Protein 4MYZ (pdb70)

Sequence (151 aa):
DITELSEIEELEASVLLQEIEALEKLISLSALQRALIALKDARSKLEKYEDITELSEIELEASVLQEIEALEKLIKEQSLSALQRALIALKDARSKLEKYETDITELSEIELEASVLLQEIEALEKLIGKEQSLSALQRALIALKDARSKLEKY

Structure (mmCIF, N/CA/C/O backbone):
data_4MYZ
#
_entry.id   4MYZ
#
_cell.length_a   90.889
_cell.length_b   59.532
_cell.length_c   52.867
_cell.angle_alpha   90.00
_cell.angle_beta   124.87
_cell.angle_gamma   90.00
#
_symmetry.space_group_name_H-M   'C 1 2 1'
#
loop_
_entity.id
_entity.type
_entity.pdbx_description
1 polymer 'CurK, CurL fusion protein'
2 water water
#
loop_
_atom_site.group_PDB
_atom_site.id
_atom_site.type_symbol
_atom_site.label_atom_id
_atom_site.label_alt_id
_atom_site.label_comp_id
_atom_site.label_asym_id
_atom_site.label_entity_id
_atom_site.label_seq_id
_atom_site.pdbx_PDB_ins_code
_atom_site.Cartn_x
_atom_site.Cartn_y
_atom_site.Cartn_z
_atom_site.occupancy
_atom_site.B_iso_or_equiv
_atom_site.auth_seq_id
_atom_site.auth_comp_id
_atom_site.auth_asym_id
_atom_site.auth_atom_id
_atom_site.pdbx_PDB_model_num
ATOM 1 N N . ASP A 1 9 ? 23.632 7.890 -13.958 1.00 69.65 6 ASP A N 1
ATOM 2 C CA . ASP A 1 9 ? 23.682 9.197 -14.684 1.00 66.73 6 ASP A CA 1
ATOM 3 C C . ASP A 1 9 ? 22.366 9.931 -14.447 1.00 60.38 6 ASP A C 1
ATOM 4 O O . ASP A 1 9 ? 21.342 9.308 -14.171 1.00 61.10 6 ASP A O 1
ATOM 9 N N . ILE A 1 10 ? 22.393 11.254 -14.539 1.00 52.75 7 ILE A N 1
ATOM 10 C CA . ILE A 1 10 ? 21.195 12.051 -14.258 1.00 46.08 7 ILE A CA 1
ATOM 11 C C . ILE A 1 10 ? 20.020 11.670 -15.155 1.00 42.86 7 ILE A C 1
ATOM 12 O O . ILE A 1 10 ? 18.863 11.725 -14.720 1.00 38.06 7 ILE A O 1
ATOM 17 N N . THR A 1 11 ? 20.285 11.247 -16.382 1.00 41.41 8 THR A N 1
ATOM 18 C CA . THR A 1 11 ? 19.187 10.869 -17.271 1.00 41.76 8 THR A CA 1
ATOM 19 C C . THR A 1 11 ? 18.575 9.532 -16.896 1.00 40.55 8 THR A C 1
ATOM 20 O O . THR A 1 11 ? 17.510 9.185 -17.394 1.00 44.58 8 THR A O 1
ATOM 24 N N . GLU A 1 12 ? 19.231 8.789 -16.010 1.00 40.64 9 GLU A N 1
ATOM 25 C CA . GLU A 1 12 ? 18.670 7.532 -15.522 1.00 42.13 9 GLU A CA 1
ATOM 26 C C . GLU A 1 12 ? 17.549 7.761 -14.507 1.00 37.28 9 GLU A C 1
ATOM 27 O O . GLU A 1 12 ? 16.778 6.851 -14.230 1.00 38.86 9 GLU A O 1
ATOM 33 N N . LEU A 1 13 ? 17.473 8.958 -13.931 1.00 33.43 10 LEU A N 1
ATOM 34 C CA . LEU A 1 13 ? 16.459 9.241 -12.896 1.00 31.37 10 LEU A CA 1
ATOM 35 C C . LEU A 1 13 ? 15.071 9.371 -13.525 1.00 28.69 10 LEU A C 1
ATOM 36 O O . LEU A 1 13 ? 14.905 10.077 -14.526 1.00 30.10 10 LEU A O 1
ATOM 41 N N . SER A 1 14 ? 14.064 8.749 -12.908 1.00 27.83 11 SER A N 1
ATOM 42 C CA . SER A 1 14 ? 12.684 8.979 -13.288 1.00 25.67 11 SER A CA 1
ATOM 43 C C . SER A 1 14 ? 12.289 10.430 -12.964 1.00 25.05 11 SER A C 1
ATOM 44 O O . SER A 1 14 ? 12.968 11.104 -12.194 1.00 24.49 11 SER A O 1
ATOM 47 N N . GLU A 1 15 ? 11.154 10.885 -13.483 1.00 25.00 12 GLU A N 1
ATOM 48 C CA . GLU A 1 15 ? 10.715 12.222 -13.176 1.00 25.33 12 GLU A CA 1
ATOM 49 C C . GLU A 1 15 ? 10.503 12.430 -11.678 1.00 23.44 12 GLU A C 1
ATOM 50 O O . GLU A 1 15 ? 10.898 13.464 -11.122 1.00 23.14 12 GLU A O 1
ATOM 56 N N . ILE A 1 16 ? 9.931 11.444 -10.994 1.00 23.08 13 ILE A N 1
ATOM 57 C CA . ILE A 1 16 ? 9.740 11.529 -9.551 1.00 22.97 13 ILE A CA 1
ATOM 58 C C . ILE A 1 16 ? 11.080 11.587 -8.826 1.00 23.16 13 ILE A C 1
ATOM 59 O O . ILE A 1 16 ? 11.256 12.378 -7.888 1.00 23.50 13 ILE A O 1
ATOM 64 N N . GLU A 1 17 ? 12.018 10.737 -9.215 1.00 23.72 14 GLU A N 1
ATOM 65 C CA A GLU A 1 17 ? 13.333 10.771 -8.592 0.50 24.67 14 GLU A CA 1
ATOM 66 C CA B GLU A 1 17 ? 13.362 10.757 -8.636 0.50 24.44 14 GLU A CA 1
ATOM 67 C C . GLU A 1 17 ? 14.021 12.111 -8.820 1.00 23.30 14 GLU A C 1
ATOM 68 O O . GLU A 1 17 ? 14.688 12.627 -7.903 1.00 23.40 14 GLU A O 1
ATOM 79 N N . LEU A 1 18 ? 13.872 12.676 -10.019 1.00 21.84 15 LEU A N 1
ATOM 80 C CA . LEU A 1 18 ? 14.444 13.994 -10.315 1.00 21.96 15 LEU A CA 1
ATOM 81 C C . LEU A 1 18 ? 13.824 15.063 -9.405 1.00 22.87 15 LEU A C 1
ATOM 82 O O . LEU A 1 18 ? 14.528 15.861 -8.792 1.00 21.86 15 LEU A O 1
ATOM 87 N N . GLU A 1 19 ? 12.496 15.097 -9.325 1.00 22.30 16 GLU A N 1
ATOM 88 C CA . GLU A 1 19 ? 11.855 16.068 -8.445 1.00 21.96 16 GLU A CA 1
ATOM 89 C C . GLU A 1 19 ? 12.272 15.911 -6.983 1.00 22.00 16 GLU A C 1
ATOM 90 O O . GLU A 1 19 ? 12.554 16.884 -6.302 1.00 22.42 16 GLU A O 1
ATOM 96 N N . ALA A 1 20 ? 12.322 14.679 -6.503 1.00 22.06 17 ALA A N 1
ATOM 97 C CA . ALA A 1 20 ? 12.702 14.412 -5.133 1.00 22.13 17 ALA A CA 1
ATOM 98 C C . ALA A 1 20 ? 14.134 14.911 -4.902 1.00 21.89 17 ALA A C 1
ATOM 99 O O . ALA A 1 20 ? 14.431 15.497 -3.886 1.00 23.82 17 ALA A O 1
ATOM 101 N N . SER A 1 21 ? 15.028 14.646 -5.857 1.00 22.58 18 SER A N 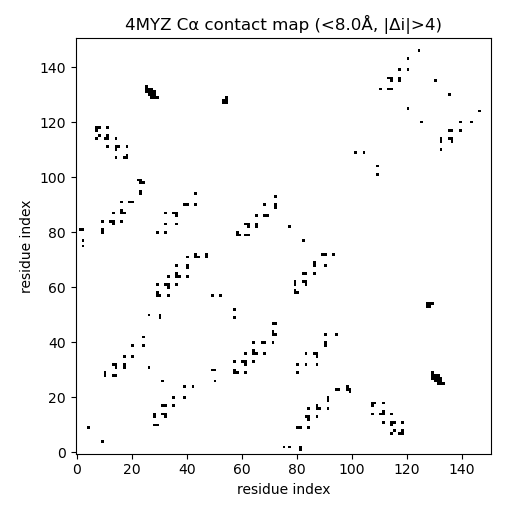1
ATOM 102 C CA . SER A 1 21 ? 16.425 15.067 -5.742 1.00 23.16 18 SER A CA 1
ATOM 103 C C . SER A 1 21 ? 16.551 16.573 -5.723 1.00 22.53 18 SER A C 1
ATOM 104 O O . SER A 1 21 ? 17.361 17.132 -4.975 1.00 23.86 18 SER A O 1
ATOM 107 N N . VAL A 1 22 ? 15.787 17.245 -6.567 1.00 21.81 19 VAL A N 1
ATOM 108 C CA . VAL A 1 22 ? 15.794 18.708 -6.606 1.00 22.01 19 VAL A CA 1
ATOM 109 C C . VAL A 1 22 ? 15.338 19.268 -5.258 1.00 21.97 19 VAL A C 1
ATOM 110 O O . VAL A 1 22 ? 15.991 20.148 -4.708 1.00 23.02 19 VAL A O 1
ATOM 114 N N . LEU A 1 23 ? 14.240 18.765 -4.710 1.00 21.71 20 LEU A N 1
ATOM 115 C CA A LEU A 1 23 ? 13.764 19.256 -3.425 0.50 22.70 20 LEU A CA 1
ATOM 116 C CA B LEU A 1 23 ? 13.761 19.235 -3.416 0.50 23.18 20 LEU A CA 1
ATOM 117 C C . LEU A 1 23 ? 14.770 18.981 -2.295 1.00 24.35 20 LEU A C 1
ATOM 118 O O . LEU A 1 23 ? 14.938 19.795 -1.390 1.00 25.30 20 LEU A O 1
ATOM 127 N N . GLN A 1 24 ? 15.464 17.844 -2.344 1.00 24.51 21 GLN A N 1
ATOM 128 C CA . GLN A 1 24 ? 16.504 17.529 -1.352 1.00 26.58 21 GLN A CA 1
ATOM 129 C C . GLN A 1 24 ? 17.614 18.580 -1.411 1.00 26.07 21 GLN A C 1
ATOM 130 O O . GLN A 1 24 ? 18.138 19.020 -0.371 1.00 27.54 21 GLN A O 1
ATOM 136 N N . GLU A 1 25 ? 18.007 18.972 -2.614 1.00 24.57 22 GLU A N 1
ATOM 137 C CA . GLU A 1 25 ? 19.052 19.999 -2.741 1.00 25.26 22 GLU A CA 1
ATOM 138 C C . GLU A 1 25 ? 18.590 21.361 -2.257 1.00 25.27 22 GLU A C 1
ATOM 139 O O . GLU A 1 25 ? 19.345 22.104 -1.619 1.00 26.70 22 GLU A O 1
ATOM 145 N N . ILE A 1 26 ? 17.332 21.678 -2.548 1.00 25.09 23 ILE A N 1
ATOM 146 C CA . ILE A 1 26 ? 16.757 22.930 -2.108 1.00 25.28 23 ILE A CA 1
ATOM 147 C C . ILE A 1 26 ? 16.690 22.980 -0.589 1.00 26.99 23 ILE A C 1
ATOM 148 O O . ILE A 1 26 ? 16.997 24.023 -0.004 1.00 27.99 23 ILE A O 1
ATOM 153 N N . GLU A 1 27 ? 16.315 21.863 0.040 1.00 26.78 24 GLU A N 1
ATOM 154 C CA . GLU A 1 27 ? 16.271 21.767 1.490 1.00 28.32 24 GLU A CA 1
ATOM 155 C C . GLU A 1 27 ? 17.663 22.018 2.069 1.00 29.57 24 GLU A C 1
ATOM 156 O O . GLU A 1 27 ? 17.808 22.743 3.049 1.00 31.35 24 GLU A O 1
ATOM 162 N N . ALA A 1 28 ? 18.679 21.405 1.470 1.00 29.24 25 ALA A N 1
ATOM 163 C CA . ALA A 1 28 ? 20.049 21.558 1.952 1.00 30.51 25 ALA A CA 1
ATOM 164 C C . ALA A 1 28 ? 20.518 22.991 1.806 1.00 30.91 25 ALA A C 1
ATOM 165 O O . ALA A 1 28 ? 21.185 23.518 2.702 1.00 33.18 25 ALA A O 1
ATOM 167 N N . LEU A 1 29 ? 20.187 23.631 0.687 1.00 29.41 26 LEU A N 1
ATOM 168 C CA . LEU A 1 29 ? 20.520 25.038 0.497 1.00 30.34 26 LEU A CA 1
ATOM 169 C C . LEU A 1 29 ? 19.830 25.946 1.510 1.00 32.40 26 LEU A C 1
ATOM 170 O O . LEU A 1 29 ? 20.464 26.888 1.991 1.00 34.64 26 LEU A O 1
ATOM 175 N N . GLU A 1 30 ? 18.575 25.656 1.832 1.00 33.36 27 GLU A N 1
ATOM 176 C CA . GLU A 1 30 ? 17.812 26.436 2.830 1.00 36.49 27 GLU A CA 1
ATOM 177 C C . GLU A 1 30 ? 18.521 26.419 4.178 1.00 38.41 27 GLU A C 1
ATOM 178 O O . GLU A 1 30 ? 18.529 27.419 4.910 1.00 40.99 27 GLU A O 1
ATOM 184 N N . LYS A 1 31 ? 19.121 25.291 4.525 1.00 38.39 28 LYS A N 1
ATOM 185 C CA . LYS A 1 31 ? 19.848 25.210 5.796 1.00 41.92 28 LYS A CA 1
ATOM 186 C C . LYS A 1 31 ? 21.129 26.051 5.784 1.00 42.48 28 LYS A C 1
ATOM 187 O O . LYS A 1 31 ? 21.553 26.542 6.823 1.00 44.89 28 LYS A O 1
ATOM 193 N N . LEU A 1 32 ? 21.736 26.229 4.610 1.00 40.59 29 LEU A N 1
ATOM 194 C CA . LEU A 1 32 ? 22.977 27.003 4.475 1.00 43.12 29 LEU A CA 1
ATOM 195 C C . LEU A 1 32 ? 22.746 28.496 4.356 1.00 45.32 29 LEU A C 1
ATOM 196 O O . LEU A 1 32 ? 23.494 29.301 4.944 1.00 46.71 29 LEU A O 1
ATOM 201 N N . ILE A 1 33 ? 21.746 28.885 3.572 1.00 44.18 30 ILE A N 1
ATOM 202 C CA . ILE A 1 33 ? 21.564 30.290 3.228 1.00 47.04 30 ILE A CA 1
ATOM 203 C C . ILE A 1 33 ? 20.127 30.775 3.389 1.00 50.13 30 ILE A C 1
ATOM 204 O O . ILE A 1 33 ? 19.906 31.976 3.520 1.00 54.44 30 ILE A O 1
ATOM 209 N N . SER A 1 53 ? 1.975 24.209 -3.032 1.00 49.59 50 SER A N 1
ATOM 210 C CA . SER A 1 53 ? 1.521 25.144 -4.049 1.00 44.65 50 SER A CA 1
ATOM 211 C C . SER A 1 53 ? 2.404 25.084 -5.297 1.00 38.81 50 SER A C 1
ATOM 212 O O . SER A 1 53 ? 1.922 24.844 -6.394 1.00 38.87 50 SER A O 1
ATOM 215 N N . LEU A 1 54 ? 3.706 25.254 -5.108 1.00 34.26 51 LEU A N 1
ATOM 216 C CA . LEU A 1 54 ? 4.632 25.374 -6.234 1.00 31.19 51 LEU A CA 1
ATOM 217 C C . LEU A 1 54 ? 5.144 24.001 -6.663 1.00 29.22 51 LEU A C 1
ATOM 218 O O . LEU A 1 54 ? 5.249 23.081 -5.857 1.00 31.73 51 LEU A O 1
ATOM 223 N N . SER A 1 55 ? 5.445 23.870 -7.942 1.00 26.59 52 SER A N 1
ATOM 224 C CA . SER A 1 55 ? 6.097 22.667 -8.455 1.00 26.49 52 SER A CA 1
ATOM 225 C C . SER A 1 55 ? 7.580 22.680 -8.130 1.00 25.15 52 SER A C 1
ATOM 226 O O . SER A 1 55 ? 8.162 23.714 -7.785 1.00 24.05 52 SER A O 1
ATOM 229 N N . ALA A 1 56 ? 8.225 21.528 -8.306 1.00 26.24 53 ALA A N 1
ATOM 230 C CA . ALA A 1 56 ? 9.672 21.441 -8.074 1.00 25.32 53 ALA A CA 1
ATOM 231 C C . ALA A 1 56 ? 10.436 22.403 -8.983 1.00 24.16 53 ALA A C 1
ATOM 232 O O . ALA A 1 56 ? 11.400 22.999 -8.563 1.00 23.72 53 ALA A O 1
ATOM 234 N N . LEU A 1 57 ? 10.013 22.531 -10.242 1.00 24.45 54 LEU A N 1
ATOM 235 C CA . LEU A 1 57 ? 10.688 23.458 -11.141 1.00 23.88 54 LEU A CA 1
ATOM 236 C C . LEU A 1 57 ? 10.524 24.919 -10.726 1.00 23.21 54 LEU A C 1
ATOM 237 O O . LEU A 1 57 ? 11.452 25.696 -10.798 1.00 23.01 54 LEU A O 1
ATOM 242 N N . GLN A 1 58 ? 9.319 25.299 -10.258 1.00 22.77 55 GLN A N 1
ATOM 243 C CA . GLN A 1 58 ? 9.149 26.631 -9.708 1.00 23.36 55 GLN A CA 1
ATOM 244 C C . GLN A 1 58 ? 10.029 26.842 -8.490 1.00 22.85 55 GLN A C 1
ATOM 245 O O . GLN A 1 58 ? 10.650 27.898 -8.338 1.00 24.13 55 GLN A O 1
ATOM 251 N N . ARG A 1 59 ? 10.049 25.872 -7.588 1.00 23.03 56 ARG A N 1
ATOM 252 C CA . ARG A 1 59 ? 10.919 25.982 -6.413 1.00 24.96 56 ARG A CA 1
ATOM 253 C C . ARG A 1 59 ? 12.386 26.072 -6.829 1.00 23.95 56 ARG A C 1
ATOM 254 O O . ARG A 1 59 ? 13.174 26.797 -6.205 1.00 24.26 56 ARG A O 1
ATOM 262 N N . ALA A 1 60 ? 12.766 25.343 -7.874 1.00 22.06 57 ALA A N 1
ATOM 263 C CA . ALA A 1 60 ? 14.147 25.417 -8.362 1.00 21.74 57 ALA A CA 1
ATOM 264 C C . ALA A 1 60 ? 14.497 26.802 -8.849 1.00 22.24 57 ALA A C 1
ATOM 265 O O . ALA A 1 60 ? 15.597 27.278 -8.571 1.00 22.50 57 ALA A O 1
ATOM 267 N N . LEU A 1 61 ? 13.582 27.462 -9.564 1.00 22.38 58 LEU A N 1
ATOM 268 C CA . LEU A 1 61 ? 13.866 28.818 -10.040 1.00 24.05 58 LEU A CA 1
ATOM 269 C C . LEU A 1 61 ? 14.151 29.758 -8.847 1.00 25.52 58 LEU A C 1
ATOM 270 O O . LEU A 1 61 ? 15.117 30.547 -8.843 1.00 25.39 58 LEU A O 1
ATOM 275 N N . ILE A 1 62 ? 13.303 29.665 -7.825 1.00 24.96 59 ILE A N 1
ATOM 276 C CA . ILE A 1 62 ? 13.467 30.476 -6.624 1.00 26.40 59 ILE A CA 1
ATOM 277 C C . ILE A 1 62 ? 14.800 30.171 -5.948 1.00 25.41 59 ILE A C 1
ATOM 278 O O . ILE A 1 62 ? 15.538 31.082 -5.571 1.00 25.77 59 ILE A O 1
ATOM 283 N N . ALA A 1 63 ? 15.106 28.896 -5.801 1.00 24.52 60 ALA A N 1
ATOM 284 C CA . ALA A 1 63 ? 16.338 28.478 -5.140 1.00 24.84 60 ALA A CA 1
ATOM 285 C C . ALA A 1 63 ? 17.587 28.879 -5.927 1.00 25.03 60 ALA A C 1
ATOM 286 O O . ALA A 1 63 ? 18.609 29.260 -5.323 1.00 26.08 60 ALA A O 1
ATOM 288 N N . LEU A 1 64 ? 17.535 28.787 -7.240 1.00 23.88 61 LEU A N 1
ATOM 289 C CA . LEU A 1 64 ? 18.670 29.217 -8.074 1.00 24.44 61 LEU A CA 1
ATOM 290 C C . LEU A 1 64 ? 18.915 30.722 -7.950 1.00 25.23 61 LEU A C 1
ATOM 291 O O . LEU A 1 64 ? 20.073 31.144 -7.896 1.00 25.90 61 LEU A O 1
ATOM 296 N N . LYS A 1 65 ? 17.847 31.526 -7.938 1.00 25.26 62 LYS A N 1
ATOM 297 C CA . LYS A 1 65 ? 17.992 32.970 -7.780 1.00 28.38 62 LYS A CA 1
ATOM 298 C C . LYS A 1 65 ? 18.609 33.279 -6.430 1.00 28.99 62 LYS A C 1
ATOM 299 O O . LYS A 1 65 ? 19.522 34.097 -6.338 1.00 29.64 62 LYS A O 1
ATOM 305 N N . ASP A 1 66 ? 18.153 32.592 -5.387 1.00 29.38 63 ASP A N 1
ATOM 306 C CA . ASP A 1 66 ? 18.693 32.811 -4.031 1.00 32.01 63 ASP A CA 1
ATOM 307 C C . ASP A 1 66 ? 20.152 32.390 -3.940 1.00 30.47 63 ASP A C 1
ATOM 308 O O . ASP A 1 66 ? 20.973 33.114 -3.343 1.00 31.66 63 ASP A O 1
ATOM 313 N N . ALA A 1 67 ? 20.474 31.220 -4.475 1.00 29.21 64 ALA A N 1
ATOM 314 C CA . ALA A 1 67 ? 21.859 30.729 -4.470 1.00 28.84 64 ALA A CA 1
ATOM 315 C C . ALA A 1 67 ? 22.771 31.674 -5.244 1.00 30.32 64 ALA A C 1
ATOM 316 O O . ALA A 1 67 ? 23.879 31.992 -4.772 1.00 29.53 64 ALA A O 1
ATOM 318 N N . ARG A 1 68 ? 22.323 32.158 -6.394 1.00 28.29 65 ARG A N 1
ATOM 319 C CA . ARG A 1 68 ? 23.113 33.114 -7.186 1.00 30.89 65 ARG A CA 1
ATOM 320 C C . ARG A 1 68 ? 23.406 34.365 -6.400 1.00 33.13 65 ARG A C 1
ATOM 321 O O . ARG A 1 68 ? 24.557 34.836 -6.361 1.00 32.50 65 ARG A O 1
ATOM 329 N N . SER A 1 69 ? 22.389 34.898 -5.738 1.00 32.26 66 SER A N 1
ATOM 330 C CA . SER A 1 69 ? 22.563 36.124 -4.973 1.00 35.87 66 SER A CA 1
ATOM 331 C C . SER A 1 69 ? 23.606 35.922 -3.888 1.00 36.59 66 SER A C 1
ATOM 332 O O . SER A 1 69 ? 24.470 36.789 -3.668 1.00 37.32 66 SER A O 1
ATOM 335 N N . LYS A 1 70 ? 23.550 34.781 -3.207 1.00 35.37 67 LYS A N 1
ATOM 336 C CA . LYS A 1 70 ? 24.513 34.504 -2.138 1.00 36.98 67 LYS A CA 1
ATOM 337 C C . LYS A 1 70 ? 25.926 34.195 -2.645 1.00 35.74 67 LYS A C 1
ATOM 338 O O . LYS A 1 70 ? 26.907 34.495 -1.960 1.00 36.86 67 LYS A O 1
ATOM 344 N N . LEU A 1 71 ? 26.040 33.632 -3.835 1.00 32.79 68 LEU A N 1
ATOM 345 C CA . LEU A 1 71 ? 27.323 33.228 -4.394 1.00 32.17 68 LEU A CA 1
ATOM 346 C C . LEU A 1 71 ? 28.093 34.410 -4.956 1.00 34.48 68 LEU A C 1
ATOM 347 O O . LEU A 1 71 ? 29.288 34.298 -5.195 1.00 33.74 68 LEU A O 1
ATOM 352 N N . GLU A 1 72 ? 27.434 35.536 -5.188 1.00 35.58 69 GLU A N 1
ATOM 353 C CA . GLU A 1 72 ? 28.156 36.681 -5.739 1.00 38.93 69 GLU A CA 1
ATOM 354 C C . GLU A 1 72 ? 29.325 37.071 -4.837 1.00 39.78 69 GLU A C 1
ATOM 355 O O . GLU A 1 72 ? 30.399 37.457 -5.315 1.00 41.40 69 GLU A O 1
ATOM 361 N N . LYS A 1 73 ? 29.170 36.920 -3.530 1.00 37.68 70 LYS A N 1
ATOM 362 C CA . LYS A 1 73 ? 30.273 37.311 -2.647 1.00 39.57 70 LYS A CA 1
ATOM 363 C C . LYS A 1 73 ? 31.400 36.279 -2.571 1.00 37.83 70 LYS A C 1
ATOM 364 O O . LYS A 1 73 ? 32.453 36.553 -1.974 1.00 38.85 70 LYS A O 1
ATOM 370 N N . TYR A 1 74 ? 31.195 35.113 -3.175 1.00 34.82 71 TYR A N 1
ATOM 371 C CA . TYR A 1 74 ? 32.210 34.062 -3.176 1.00 34.81 71 TYR A CA 1
ATOM 372 C C . TYR A 1 74 ? 32.802 33.773 -4.567 1.00 37.25 71 TYR A C 1
ATOM 373 O O . TYR A 1 74 ? 33.606 32.853 -4.697 1.00 38.17 71 TYR A O 1
ATOM 382 N N . GLU A 1 75 ? 32.397 34.521 -5.596 1.00 40.79 72 GLU A N 1
ATOM 383 C CA . GLU A 1 75 ? 32.903 34.308 -6.965 1.00 43.46 72 GLU A CA 1
ATOM 384 C C . GLU A 1 75 ? 34.432 34.331 -6.974 1.00 44.57 72 GLU A C 1
ATOM 385 O O . GLU A 1 75 ? 35.008 35.233 -6.396 1.00 45.52 72 GLU A O 1
ATOM 391 N N . ASP B 1 9 ? 6.780 38.069 -11.824 1.00 66.09 6 ASP B N 1
ATOM 392 C CA . ASP B 1 9 ? 6.217 36.997 -10.948 1.00 63.72 6 ASP B CA 1
ATOM 393 C C . ASP B 1 9 ? 6.520 35.623 -11.531 1.00 58.84 6 ASP B C 1
ATOM 394 O O . ASP B 1 9 ? 6.555 35.444 -12.755 1.00 59.06 6 ASP B O 1
ATOM 399 N N . ILE B 1 10 ? 6.730 34.655 -10.650 1.00 54.00 7 ILE B N 1
ATOM 400 C CA . ILE B 1 10 ? 7.116 33.313 -11.079 1.00 50.01 7 ILE B CA 1
ATOM 401 C C . ILE B 1 10 ? 5.904 32.474 -11.474 1.00 47.74 7 ILE B C 1
ATOM 402 O O . ILE B 1 10 ? 5.933 31.793 -12.499 1.00 45.19 7 ILE B O 1
ATOM 407 N N . THR B 1 11 ? 4.836 32.533 -10.690 1.00 47.52 8 THR B N 1
ATOM 408 C CA . THR B 1 11 ? 3.678 31.678 -10.936 1.00 47.55 8 THR B CA 1
ATOM 409 C C . THR B 1 11 ? 2.861 32.073 -12.180 1.00 47.60 8 THR B C 1
ATOM 410 O O . THR B 1 11 ? 2.083 31.269 -12.683 1.00 50.13 8 THR B O 1
ATOM 414 N N . GLU B 1 12 ? 3.065 33.282 -12.696 1.00 47.76 9 GLU B N 1
ATOM 415 C CA . GLU B 1 12 ? 2.383 33.709 -13.921 1.00 48.09 9 GLU B CA 1
ATOM 416 C C . GLU B 1 12 ? 3.062 33.190 -15.193 1.00 44.05 9 GLU B C 1
ATOM 417 O O . GLU B 1 12 ? 2.469 33.245 -16.272 1.00 44.28 9 GLU B O 1
ATOM 423 N N . LEU B 1 13 ? 4.278 32.671 -15.059 1.00 39.57 10 LEU B N 1
ATOM 424 C CA . LEU B 1 13 ? 5.017 32.125 -16.206 1.00 37.18 10 LEU B CA 1
ATOM 425 C C . LEU B 1 13 ? 4.364 30.836 -16.697 1.00 36.15 10 LEU B C 1
ATOM 426 O O . LEU B 1 13 ? 3.989 29.972 -15.895 1.00 36.78 10 LEU B O 1
ATOM 431 N N . SER B 1 14 ? 4.298 30.666 -18.017 1.00 33.10 11 SER B N 1
ATOM 432 C CA . SER B 1 14 ? 3.905 29.384 -18.586 1.00 31.67 11 SER B CA 1
ATOM 433 C C . SER B 1 14 ? 5.001 28.377 -18.280 1.00 29.32 11 SER B C 1
ATOM 434 O O . SER B 1 14 ? 6.115 28.763 -17.917 1.00 28.58 11 SER B O 1
ATOM 437 N N . GLU B 1 15 ? 4.702 27.094 -18.452 1.00 28.15 12 GLU B N 1
ATOM 438 C CA . GLU B 1 15 ? 5.714 26.069 -18.221 1.00 27.27 12 GLU B CA 1
ATOM 439 C C . GLU B 1 15 ? 6.969 26.316 -19.067 1.00 25.62 12 GLU B C 1
ATOM 440 O O . GLU B 1 15 ? 8.089 26.181 -18.595 1.00 24.83 12 GLU B O 1
ATOM 446 N N . ILE B 1 16 ? 6.786 26.664 -20.342 1.00 26.76 13 ILE B N 1
ATOM 447 C CA . ILE B 1 16 ? 7.913 26.909 -21.243 1.00 26.15 13 ILE B CA 1
ATOM 448 C C . ILE B 1 16 ? 8.703 28.151 -20.811 1.00 25.84 13 ILE B C 1
ATOM 449 O O . ILE B 1 16 ? 9.938 28.126 -20.799 1.00 25.45 13 ILE B O 1
ATOM 454 N N . GLU B 1 17 ? 8.005 29.215 -20.403 1.00 26.11 14 GLU B N 1
ATOM 455 C CA . GLU B 1 17 ? 8.685 30.409 -19.872 1.00 27.65 14 GLU B CA 1
ATOM 456 C C . GLU B 1 17 ? 9.440 30.124 -18.579 1.00 26.09 14 GLU B C 1
ATOM 457 O O . GLU B 1 17 ? 10.512 30.658 -18.360 1.00 26.31 14 GLU B O 1
ATOM 463 N N . LEU B 1 18 ? 8.882 29.276 -17.734 1.00 25.14 15 LEU B N 1
ATOM 464 C CA . LEU B 1 18 ? 9.553 28.841 -16.513 1.00 25.54 15 LEU B CA 1
ATOM 465 C C . LEU B 1 18 ? 10.848 28.088 -16.816 1.00 23.75 15 LEU B C 1
ATOM 466 O O . LEU B 1 18 ? 11.906 28.374 -16.232 1.00 24.41 15 LEU B O 1
ATOM 471 N N . GLU B 1 19 ? 10.785 27.158 -17.771 1.00 23.20 16 GLU B N 1
ATOM 472 C CA . GLU B 1 19 ? 11.990 26.464 -18.226 1.00 22.42 16 GLU B CA 1
ATOM 473 C C . GLU B 1 19 ? 13.047 27.442 -18.728 1.00 23.09 16 GLU B C 1
ATOM 474 O O . GLU B 1 19 ? 14.221 27.317 -18.365 1.00 23.45 16 GLU B O 1
ATOM 480 N N . ALA B 1 20 ? 12.660 28.410 -19.547 1.00 24.44 17 ALA B N 1
ATOM 481 C CA . ALA B 1 20 ? 13.597 29.397 -20.058 1.00 25.03 17 ALA B CA 1
ATOM 482 C C . ALA B 1 20 ? 14.219 30.217 -18.944 1.00 25.09 17 ALA B C 1
ATOM 483 O O . ALA B 1 20 ? 15.422 30.482 -18.963 1.00 25.44 17 ALA B O 1
ATOM 485 N N . SER B 1 21 ? 13.400 30.609 -17.968 1.00 24.84 18 SER B N 1
ATOM 486 C CA . SER B 1 21 ? 13.880 31.415 -16.865 1.00 26.42 18 SER B CA 1
ATOM 487 C C . SER B 1 21 ? 14.873 30.629 -15.992 1.00 24.85 18 SER B C 1
ATOM 488 O O . SER B 1 21 ? 15.872 31.185 -15.521 1.00 26.16 18 SER B O 1
ATOM 491 N N . VAL B 1 22 ? 14.583 29.352 -15.7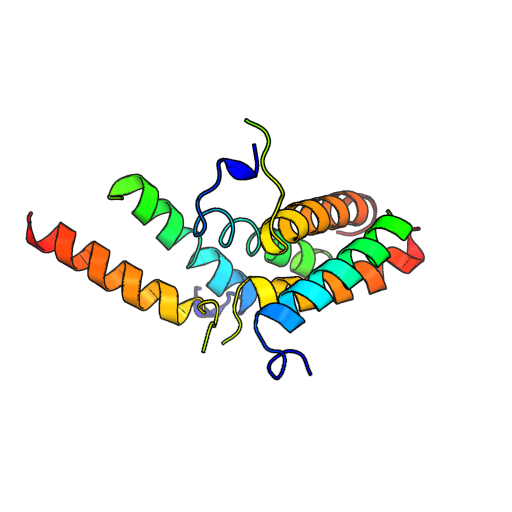51 1.00 23.37 19 VAL B N 1
ATOM 492 C CA . VAL B 1 22 ? 15.500 28.484 -15.036 1.00 22.93 19 VAL B CA 1
ATOM 493 C C . VAL B 1 22 ? 16.845 28.432 -15.776 1.00 22.63 19 VAL B C 1
ATOM 494 O O . VAL B 1 22 ? 17.911 28.537 -15.176 1.00 23.76 19 VAL B O 1
ATOM 498 N N . LEU B 1 23 ? 16.802 28.228 -17.079 1.00 22.60 20 LEU B N 1
ATOM 499 C CA . LEU B 1 23 ? 18.041 28.135 -17.854 1.00 23.08 20 LEU B CA 1
ATOM 500 C C . LEU B 1 23 ? 18.852 29.431 -17.793 1.00 24.25 20 LEU B C 1
ATOM 501 O O . LEU B 1 23 ? 20.079 29.420 -17.659 1.00 25.50 20 LEU B O 1
ATOM 506 N N . GLN B 1 24 ? 18.160 30.562 -17.874 1.00 25.72 21 GLN B N 1
ATOM 507 C CA . GLN B 1 24 ? 18.840 31.845 -17.742 1.00 27.83 21 GLN B CA 1
ATOM 508 C C . GLN B 1 24 ? 19.512 31.986 -16.375 1.00 28.00 21 GLN B C 1
ATOM 509 O O . GLN B 1 24 ? 20.625 32.510 -16.251 1.00 28.32 21 GLN B O 1
ATOM 515 N N . GLU B 1 25 ? 18.844 31.542 -15.319 1.00 26.57 22 GLU B N 1
ATOM 516 C CA . GLU B 1 25 ? 19.460 31.612 -14.010 1.00 28.43 22 GLU B CA 1
ATOM 517 C C . GLU B 1 25 ? 20.658 30.685 -13.890 1.00 27.04 22 GLU B C 1
ATOM 518 O O . GLU B 1 25 ? 21.649 31.057 -13.268 1.00 28.54 22 GLU B O 1
ATOM 524 N N . ILE B 1 26 ? 20.576 29.498 -14.501 1.00 25.55 23 ILE B N 1
ATOM 525 C CA . ILE B 1 26 ? 21.705 28.559 -14.482 1.00 25.82 23 ILE B CA 1
ATOM 526 C C . ILE B 1 26 ? 22.929 29.153 -15.188 1.00 27.27 23 ILE B C 1
ATOM 527 O O . ILE B 1 26 ? 24.059 29.032 -14.705 1.00 28.40 23 ILE B O 1
ATOM 532 N N . GLU B 1 27 ? 22.708 29.767 -16.354 1.00 27.58 24 GLU B N 1
ATOM 533 C CA . GLU B 1 27 ? 23.801 30.458 -17.061 1.00 30.55 24 GLU B CA 1
ATOM 534 C C . GLU B 1 27 ? 24.481 31.496 -16.157 1.00 30.60 24 GLU B C 1
ATOM 535 O O . GLU B 1 27 ? 25.720 31.570 -16.087 1.00 32.81 24 GLU B O 1
ATOM 541 N N . ALA B 1 28 ? 23.693 32.312 -15.451 1.00 29.85 25 ALA B N 1
ATOM 542 C CA . ALA B 1 28 ? 24.259 33.322 -14.578 1.00 31.59 25 ALA B CA 1
ATOM 543 C C . ALA B 1 28 ? 25.068 32.686 -13.440 1.00 31.99 25 ALA B C 1
ATOM 544 O O . ALA B 1 28 ? 26.117 33.185 -13.056 1.00 33.68 25 ALA B O 1
ATOM 546 N N . LEU B 1 29 ? 24.540 31.614 -12.875 1.00 31.37 26 LEU B N 1
ATOM 547 C CA . LEU B 1 29 ? 25.208 30.905 -11.794 1.00 32.98 26 LEU B CA 1
ATOM 548 C C . LEU B 1 29 ? 26.505 30.274 -12.266 1.00 37.59 26 LEU B C 1
ATOM 549 O O . LEU B 1 29 ? 27.499 30.292 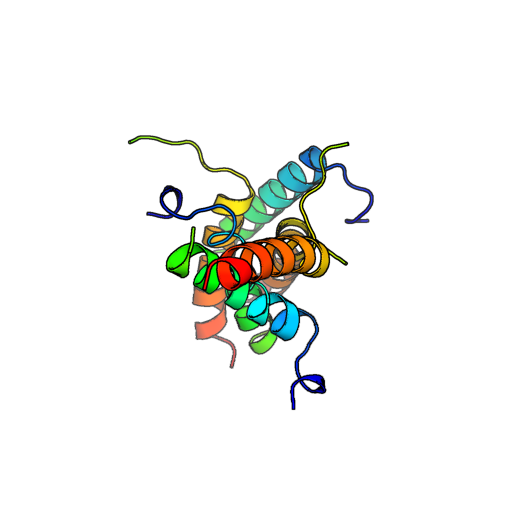-11.531 1.00 37.47 26 LEU B O 1
ATOM 554 N N . GLU B 1 30 ? 26.541 29.767 -13.490 1.00 38.76 27 GLU B N 1
ATOM 555 C CA . GLU B 1 30 ? 27.769 29.181 -14.041 1.00 44.27 27 GLU B CA 1
ATOM 556 C C . GLU B 1 30 ? 28.854 30.216 -14.262 1.00 46.37 27 GLU B C 1
ATOM 557 O O . GLU B 1 30 ? 30.050 29.920 -14.136 1.00 48.24 27 GLU B O 1
ATOM 563 N N . LYS B 1 31 ? 28.448 31.424 -14.624 1.00 47.80 28 LYS B N 1
ATOM 564 C CA . LYS B 1 31 ? 29.397 32.523 -14.707 1.00 50.51 28 LYS B CA 1
ATOM 565 C C . LYS B 1 31 ? 30.056 32.793 -13.358 1.00 52.75 28 LYS B C 1
ATOM 566 O O . LYS B 1 31 ? 31.198 33.261 -13.330 1.00 53.48 28 LYS B O 1
ATOM 572 N N . LEU B 1 32 ? 29.364 32.501 -12.247 1.00 49.43 29 LEU B N 1
ATOM 573 C CA . LEU B 1 32 ? 29.940 32.694 -10.905 1.00 49.31 29 LEU B CA 1
ATOM 574 C C . LEU B 1 32 ? 30.809 31.541 -10.418 1.00 52.45 29 LEU B C 1
ATOM 575 O O . LEU B 1 32 ? 31.929 31.769 -9.964 1.00 56.19 29 LEU B O 1
ATOM 580 N N . ILE B 1 33 ? 30.283 30.324 -10.484 1.00 51.04 30 ILE B N 1
ATOM 581 C CA . ILE B 1 33 ? 30.954 29.121 -9.998 1.00 53.22 30 ILE B CA 1
ATOM 582 C C . ILE B 1 33 ? 31.992 28.721 -11.029 1.00 55.66 30 ILE B C 1
ATOM 583 O O . ILE B 1 33 ? 33.040 28.197 -10.682 1.00 63.48 30 ILE B O 1
ATOM 588 N N . LYS B 1 50 ? 21.935 6.284 -25.181 1.00 59.27 47 LYS B N 1
ATOM 589 C CA . LYS B 1 50 ? 23.221 6.876 -24.822 1.00 56.56 47 LYS B CA 1
ATOM 590 C C . LYS B 1 50 ? 23.108 8.401 -24.689 1.00 50.44 47 LYS B C 1
ATOM 591 O O . LYS B 1 50 ? 22.733 8.912 -23.634 1.00 53.91 47 LYS B O 1
ATOM 597 N N . GLU B 1 51 ? 23.427 9.118 -25.768 1.00 58.10 48 GLU B N 1
ATOM 598 C CA . GLU B 1 51 ? 23.428 10.579 -25.778 1.00 50.20 48 GLU B CA 1
ATOM 599 C C . GLU B 1 51 ? 22.006 11.048 -25.540 1.00 42.55 48 GLU B C 1
ATOM 600 O O . GLU B 1 51 ? 21.080 10.498 -26.133 1.00 40.46 48 GLU B O 1
ATOM 606 N N . GLN B 1 52 ? 21.828 12.038 -24.665 1.00 39.09 49 GLN B N 1
ATOM 607 C CA . GLN B 1 52 ? 20.504 12.599 -24.386 1.00 36.97 49 GLN B CA 1
ATOM 608 C C . GLN B 1 52 ? 20.619 14.051 -23.937 1.00 34.90 49 GLN B C 1
ATOM 609 O O . GLN B 1 52 ? 21.255 14.327 -22.926 1.00 36.63 49 GLN B O 1
ATOM 615 N N . SER B 1 53 ? 19.941 14.963 -24.633 1.00 30.17 50 SER B N 1
ATOM 616 C CA . SER B 1 53 ? 19.908 16.370 -24.277 1.00 29.15 50 SER B CA 1
ATOM 617 C C . SER B 1 53 ? 19.124 16.554 -22.979 1.00 26.67 50 SER B C 1
ATOM 618 O O . SER B 1 53 ? 18.065 15.979 -22.811 1.00 28.14 50 SER B O 1
ATOM 621 N N . LEU B 1 54 ? 19.645 17.380 -22.090 1.00 25.89 51 LEU B N 1
ATOM 622 C CA . LEU B 1 54 ? 19.064 17.534 -20.746 1.00 23.95 51 LEU B CA 1
ATOM 623 C C . LEU B 1 54 ? 17.905 18.506 -20.754 1.00 23.00 51 LEU B C 1
ATOM 624 O O . LEU B 1 54 ? 17.912 19.520 -21.496 1.00 25.27 51 LEU B O 1
ATOM 629 N N . SER B 1 55 ? 16.911 18.229 -19.925 1.00 21.63 52 SER B N 1
ATOM 630 C CA . SER B 1 55 ? 15.834 19.176 -19.715 1.00 21.24 52 SER B CA 1
ATOM 631 C C . SER B 1 55 ? 16.233 20.250 -18.699 1.00 20.69 52 SER B C 1
ATOM 632 O O . SER B 1 55 ? 17.227 20.095 -17.969 1.00 20.44 52 SER B O 1
ATOM 635 N N . ALA B 1 56 ? 15.464 21.337 -18.621 1.00 21.34 53 ALA B N 1
ATOM 636 C CA . ALA B 1 56 ? 15.727 22.385 -17.637 1.00 21.55 53 ALA B CA 1
ATOM 637 C C . ALA B 1 56 ? 15.773 21.847 -16.204 1.00 21.44 53 ALA B C 1
ATOM 638 O O . ALA B 1 56 ? 16.605 22.263 -15.421 1.00 21.61 53 ALA B O 1
ATOM 640 N N . LEU B 1 57 ? 14.883 20.927 -15.859 1.00 21.74 54 LEU B N 1
ATOM 641 C CA . LEU B 1 57 ? 14.861 20.411 -14.501 1.00 22.07 54 LEU B CA 1
ATOM 642 C C . LEU B 1 57 ? 16.115 19.585 -14.211 1.00 21.39 54 LEU B C 1
ATOM 643 O O . LEU B 1 57 ? 16.653 19.621 -13.120 1.00 21.04 54 LEU B O 1
ATOM 648 N N . GLN B 1 58 ? 16.573 18.822 -15.190 1.00 20.09 55 GLN B N 1
ATOM 649 C CA . GLN B 1 58 ? 17.828 18.068 -15.042 1.00 20.23 55 GLN B CA 1
ATOM 650 C C . GLN B 1 58 ? 18.990 19.023 -14.859 1.00 20.34 55 GLN B C 1
ATOM 651 O O . GLN B 1 58 ? 19.858 18.804 -13.993 1.00 20.89 55 GLN B O 1
ATOM 657 N N . ARG B 1 59 ? 19.061 20.050 -15.713 1.00 20.44 56 ARG B N 1
ATOM 658 C CA . ARG B 1 59 ? 20.115 21.039 -15.541 1.00 20.73 56 ARG B CA 1
ATOM 659 C C . ARG B 1 59 ? 20.027 21.750 -14.189 1.00 20.68 56 ARG B C 1
ATOM 660 O O . ARG B 1 59 ? 21.046 22.091 -13.589 1.00 21.09 56 ARG B O 1
ATOM 668 N N . ALA B 1 60 ? 18.808 21.979 -13.714 1.00 20.16 57 ALA B N 1
ATOM 669 C CA . ALA B 1 60 ? 18.607 22.626 -12.412 1.00 20.67 57 ALA B CA 1
ATOM 670 C C . ALA B 1 60 ? 19.175 21.777 -11.314 1.00 21.01 57 ALA B C 1
ATOM 671 O O . ALA B 1 60 ? 19.783 22.323 -10.398 1.00 21.93 57 ALA B O 1
ATOM 673 N N . LEU B 1 61 ? 18.984 20.463 -11.348 1.00 20.32 58 LEU B N 1
ATOM 674 C CA . LEU B 1 61 ? 19.548 19.604 -10.309 1.00 21.18 58 LEU B CA 1
ATOM 675 C C . LEU B 1 61 ? 21.070 19.744 -10.276 1.00 21.02 58 LEU B C 1
ATOM 676 O O . LEU B 1 61 ? 21.668 19.859 -9.222 1.00 21.97 58 LEU B O 1
ATOM 681 N N . ILE B 1 62 ? 21.683 19.684 -11.460 1.00 21.42 59 ILE B N 1
ATOM 682 C CA . ILE B 1 62 ? 23.161 19.792 -11.532 1.00 22.32 59 ILE B CA 1
ATOM 683 C C . ILE B 1 62 ? 23.611 21.148 -10.956 1.00 21.66 59 ILE B C 1
ATOM 684 O O . ILE B 1 62 ? 24.555 21.203 -10.157 1.00 22.91 59 ILE B O 1
ATOM 689 N N . ALA B 1 63 ? 22.926 22.220 -11.329 1.00 21.83 60 ALA B N 1
ATOM 690 C CA . ALA B 1 63 ? 23.311 23.559 -10.908 1.00 22.49 60 ALA B CA 1
ATOM 691 C C . ALA B 1 63 ? 23.111 23.739 -9.410 1.00 22.19 60 ALA B C 1
ATOM 692 O O . ALA B 1 63 ? 23.944 24.401 -8.755 1.00 23.09 60 ALA B O 1
ATOM 694 N N . LEU B 1 64 ? 22.028 23.200 -8.864 1.00 21.84 61 LEU B N 1
ATOM 695 C CA . LEU B 1 64 ? 21.769 23.287 -7.420 1.00 22.30 61 LEU B CA 1
ATOM 696 C C . LEU B 1 64 ? 22.843 22.543 -6.652 1.00 22.67 61 LEU B C 1
ATOM 697 O O . LEU B 1 64 ? 23.323 23.017 -5.594 1.00 23.24 61 LEU B O 1
ATOM 702 N N . LYS B 1 65 ? 23.222 21.376 -7.145 1.00 22.51 62 LYS B N 1
ATOM 703 C CA . LYS B 1 65 ? 24.271 20.590 -6.509 1.00 24.09 62 LYS B CA 1
ATOM 704 C C . LYS B 1 65 ? 25.590 21.348 -6.536 1.00 24.16 62 LYS B C 1
ATOM 705 O O . LYS B 1 65 ? 26.327 21.359 -5.528 1.00 25.17 62 LYS B O 1
ATOM 711 N N . ASP B 1 66 ? 25.910 21.953 -7.671 1.00 24.02 63 ASP B N 1
ATOM 712 C CA . ASP B 1 66 ? 27.144 22.740 -7.792 1.00 25.66 63 ASP B CA 1
ATOM 713 C C . ASP B 1 66 ? 27.110 23.927 -6.816 1.00 25.09 63 ASP B C 1
ATOM 714 O O . ASP B 1 66 ? 28.113 24.227 -6.144 1.00 25.90 63 ASP B O 1
ATOM 719 N N . ALA B 1 67 ? 25.996 24.640 -6.747 1.00 24.00 64 ALA B N 1
ATOM 720 C CA . ALA B 1 67 ? 25.875 25.788 -5.830 1.00 24.05 64 ALA B CA 1
ATOM 721 C C . ALA B 1 67 ? 26.030 25.325 -4.390 1.00 24.68 64 ALA B C 1
ATOM 722 O O . ALA B 1 67 ? 26.719 25.974 -3.611 1.00 25.55 64 ALA B O 1
ATOM 724 N N . ARG B 1 68 ? 25.388 24.225 -4.027 1.00 24.28 65 ARG B N 1
ATOM 725 C CA . ARG B 1 68 ? 25.477 23.705 -2.642 1.00 26.41 65 ARG B CA 1
ATOM 726 C C . ARG B 1 68 ? 26.906 23.311 -2.317 1.00 27.35 65 ARG B C 1
ATOM 727 O O . ARG B 1 68 ? 27.415 23.644 -1.232 1.00 26.72 65 ARG B O 1
ATOM 735 N N . SER B 1 69 ? 27.597 22.663 -3.231 1.00 26.91 66 SER B N 1
ATOM 736 C CA . SER B 1 69 ? 28.961 22.227 -2.985 1.00 29.92 66 SER B CA 1
ATOM 737 C C . SER B 1 69 ? 29.859 23.412 -2.722 1.00 28.99 66 SER B C 1
ATOM 738 O O . SER B 1 69 ? 30.696 23.372 -1.806 1.00 30.02 66 SER B O 1
ATOM 741 N N . LYS B 1 70 ? 29.693 24.476 -3.479 1.00 27.01 67 LYS B N 1
ATOM 742 C CA . LYS B 1 70 ? 30.518 25.647 -3.246 1.00 27.80 67 LYS B CA 1
ATOM 743 C C . LYS B 1 70 ? 30.135 26.350 -1.931 1.00 27.02 67 LYS B C 1
ATOM 744 O O . LYS B 1 70 ? 31.008 26.738 -1.113 1.00 26.70 67 LYS B O 1
ATOM 750 N N . LEU B 1 71 ? 28.849 26.543 -1.700 1.00 26.24 68 LEU B N 1
ATOM 751 C CA . LEU B 1 71 ? 28.406 27.270 -0.513 1.00 27.21 68 LEU B CA 1
ATOM 752 C C . LEU B 1 71 ? 28.770 26.562 0.772 1.00 27.91 68 LEU B C 1
ATOM 753 O O . LEU B 1 71 ? 29.047 27.224 1.802 1.00 28.29 68 LEU B O 1
ATOM 758 N N . GLU B 1 72 ? 28.826 25.235 0.741 1.00 28.30 69 GLU B N 1
ATOM 759 C CA . GLU B 1 72 ? 29.122 24.490 1.971 1.00 31.29 69 GLU B CA 1
ATOM 760 C C . GLU B 1 72 ? 30.570 24.656 2.417 1.00 31.73 69 GLU B C 1
ATOM 761 O O . GLU B 1 72 ? 30.890 24.406 3.574 1.00 34.02 69 GLU B O 1
ATOM 767 N N . LYS B 1 73 ? 31.426 25.166 1.542 1.00 29.71 70 LYS B N 1
ATOM 768 C CA . LYS B 1 73 ? 32.805 25.492 1.923 1.00 30.83 70 LYS B CA 1
ATOM 769 C C . LYS B 1 73 ? 32.886 26.761 2.779 1.00 30.21 70 LYS B C 1
ATOM 770 O O . LYS B 1 73 ? 33.873 26.973 3.501 1.00 31.87 70 LYS B O 1
ATOM 776 N N . TYR B 1 74 ? 31.850 27.592 2.709 1.00 29.08 71 TYR B N 1
ATOM 777 C CA . TYR B 1 74 ? 31.848 28.907 3.353 1.00 28.86 71 TYR B CA 1
ATOM 778 C C . TYR B 1 74 ? 30.785 29.054 4.459 1.00 31.70 71 TYR B C 1
ATOM 779 O O . TYR B 1 74 ? 30.949 29.822 5.398 1.00 33.38 71 TYR B O 1
ATOM 788 N N . GLU B 1 75 ? 29.693 28.324 4.338 1.00 33.38 72 GLU B N 1
ATOM 789 C CA . GLU B 1 75 ? 28.532 28.502 5.210 1.00 38.00 72 GLU B CA 1
ATOM 790 C C . GLU B 1 75 ? 28.290 27.242 6.035 1.00 41.39 72 GLU B C 1
ATOM 791 O O . GLU B 1 75 ? 28.516 26.124 5.561 1.00 42.89 72 GLU B O 1
ATOM 797 N N . THR B 1 76 ? 27.771 27.444 7.246 1.00 48.20 73 THR B N 1
ATOM 798 C CA . THR B 1 76 ? 27.271 26.375 8.115 1.00 52.82 73 THR B CA 1
ATOM 799 C C . THR B 1 76 ? 28.111 25.101 8.067 1.00 57.53 73 THR B C 1
ATOM 800 O O . THR B 1 76 ? 28.794 24.770 9.047 1.00 63.82 73 THR B O 1
ATOM 804 N N . ASP C 1 9 ? 5.731 17.091 15.869 1.00 60.47 6 ASP C N 1
ATOM 805 C CA . ASP C 1 9 ? 6.997 16.868 15.098 1.00 58.69 6 ASP C CA 1
ATOM 806 C C . ASP C 1 9 ? 6.835 17.286 13.631 1.00 54.12 6 ASP C C 1
ATOM 807 O O . ASP C 1 9 ? 7.415 18.279 13.200 1.00 53.57 6 ASP C O 1
ATOM 812 N N . ILE C 1 10 ? 6.044 16.529 12.876 1.00 49.08 7 ILE C N 1
ATOM 813 C CA . ILE C 1 10 ? 5.773 16.846 11.473 1.00 44.70 7 ILE C CA 1
ATOM 814 C C . ILE C 1 10 ? 5.416 18.312 11.262 1.00 41.77 7 ILE C C 1
ATOM 815 O O . ILE C 1 10 ? 5.788 18.891 10.258 1.00 38.61 7 ILE C O 1
ATOM 820 N N . THR C 1 11 ? 4.712 18.931 12.205 1.00 42.02 8 THR C N 1
ATOM 821 C CA . THR C 1 11 ? 4.341 20.342 12.041 1.00 41.74 8 THR C CA 1
ATOM 822 C C . THR C 1 11 ? 5.543 21.268 12.221 1.00 41.90 8 THR C C 1
ATOM 823 O O . THR C 1 11 ? 5.426 22.462 11.983 1.00 44.96 8 THR C O 1
ATOM 827 N N . GLU C 1 12 ? 6.679 20.730 12.659 1.00 42.68 9 GLU C N 1
ATOM 828 C CA . GLU C 1 12 ? 7.897 21.531 12.787 1.00 44.44 9 GLU C CA 1
ATOM 829 C C . GLU C 1 12 ? 8.661 21.583 11.469 1.00 40.20 9 GLU C C 1
ATOM 830 O O . GLU C 1 12 ? 9.572 22.397 11.326 1.00 42.12 9 GLU C O 1
ATOM 836 N N . LEU C 1 13 ? 8.334 20.704 10.524 1.00 35.27 10 LEU C N 1
ATOM 837 C CA . LEU C 1 13 ? 8.991 20.788 9.210 1.00 33.21 10 LEU C CA 1
ATOM 838 C C . LEU C 1 13 ? 8.634 22.098 8.515 1.00 33.24 10 LEU C C 1
ATOM 839 O O . LEU C 1 13 ? 7.471 22.529 8.524 1.00 35.31 10 LEU C O 1
ATOM 844 N N . SER C 1 14 ? 9.621 22.708 7.861 1.00 31.55 11 SER C N 1
ATOM 845 C CA . SER C 1 14 ? 9.357 23.829 6.960 1.00 32.35 11 SER C CA 1
ATOM 846 C C . SER C 1 14 ? 8.606 23.323 5.739 1.00 30.11 11 SER C C 1
ATOM 847 O O . SER C 1 14 ? 8.538 22.123 5.497 1.00 28.87 11 SER C O 1
ATOM 850 N N . GLU C 1 15 ? 8.043 24.252 4.975 1.00 31.79 12 GLU C N 1
ATOM 851 C CA . GLU C 1 15 ? 7.346 23.931 3.741 1.00 31.97 12 GLU C CA 1
ATOM 852 C C . GLU C 1 15 ? 8.243 23.112 2.818 1.00 28.85 12 GLU C C 1
ATOM 853 O O . GLU C 1 15 ? 7.817 22.086 2.289 1.00 27.81 12 GLU C O 1
ATOM 859 N N . ILE C 1 16 ? 9.492 23.530 2.641 1.00 29.18 13 ILE C N 1
ATOM 860 C CA . ILE C 1 16 ? 10.403 22.808 1.763 1.00 28.75 13 ILE C CA 1
ATOM 861 C C . ILE C 1 16 ? 10.753 21.423 2.340 1.00 27.09 13 ILE C C 1
ATOM 862 O O . ILE C 1 16 ? 10.801 20.445 1.611 1.00 26.27 13 ILE C O 1
ATOM 867 N N . GLU C 1 17 ? 10.967 21.317 3.650 1.00 27.13 14 GLU C N 1
ATOM 868 C CA . GLU C 1 17 ? 11.265 20.010 4.241 1.00 26.59 14 GLU C CA 1
ATOM 869 C C . GLU C 1 17 ? 10.103 19.050 4.065 1.00 24.96 14 GLU C C 1
ATOM 870 O O . GLU C 1 17 ? 10.279 17.858 3.798 1.00 24.75 14 GLU C O 1
ATOM 876 N N . LEU C 1 18 ? 8.890 19.578 4.240 1.00 23.89 15 LEU C N 1
ATOM 877 C CA . LEU C 1 18 ? 7.698 18.753 4.091 1.00 22.77 15 LEU C CA 1
ATOM 878 C C . LEU C 1 18 ? 7.570 18.271 2.640 1.00 22.29 15 LEU C C 1
ATOM 879 O O . LEU C 1 18 ? 7.296 17.103 2.377 1.00 22.84 15 LEU C O 1
ATOM 884 N N . GLU C 1 19 ? 7.707 19.179 1.682 1.00 22.36 16 GLU C N 1
ATOM 885 C CA . GLU C 1 19 ? 7.608 18.779 0.265 1.00 22.12 16 GLU C CA 1
ATOM 886 C C . GLU C 1 19 ? 8.698 17.769 -0.095 1.00 22.05 16 GLU C C 1
ATOM 887 O O . GLU C 1 19 ? 8.440 16.797 -0.807 1.00 22.60 16 GLU C O 1
ATOM 893 N N . ALA C 1 20 ? 9.921 17.997 0.378 1.00 22.06 17 ALA C N 1
ATOM 894 C CA . ALA C 1 20 ? 11.015 17.064 0.136 1.00 22.21 17 ALA C CA 1
ATOM 895 C C . ALA C 1 20 ? 10.694 15.677 0.710 1.00 22.17 17 ALA C C 1
ATOM 896 O O . ALA C 1 20 ? 10.945 14.661 0.053 1.00 23.46 17 ALA C O 1
ATOM 898 N N . SER C 1 21 ? 10.113 15.644 1.910 1.00 22.44 18 SER C N 1
ATOM 899 C CA . SER C 1 21 ? 9.791 14.372 2.549 1.00 22.76 18 SER C CA 1
ATOM 900 C C . SER C 1 21 ? 8.675 13.660 1.792 1.00 22.26 18 SER C C 1
ATOM 901 O O . SER C 1 21 ? 8.688 12.450 1.607 1.00 23.51 18 SER C O 1
ATOM 904 N N . VAL C 1 22 ? 7.658 14.403 1.356 1.00 21.24 19 VAL C N 1
ATOM 905 C CA . VAL C 1 22 ? 6.598 13.792 0.573 1.00 20.11 19 VAL C CA 1
ATOM 906 C C . VAL C 1 22 ? 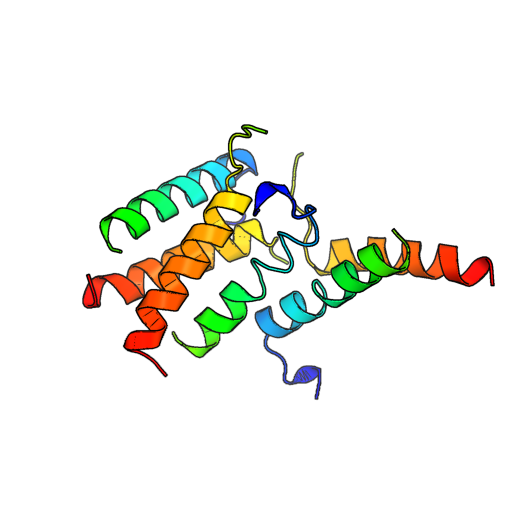7.139 13.223 -0.723 1.00 20.42 19 VAL C C 1
ATOM 907 O O . VAL C 1 22 ? 6.805 12.091 -1.102 1.00 21.41 19 VAL C O 1
ATOM 911 N N . LEU C 1 23 ? 7.955 13.970 -1.456 1.00 20.66 20 LEU C N 1
ATOM 912 C CA A LEU C 1 23 ? 8.480 13.441 -2.717 0.50 21.19 20 LEU C CA 1
ATOM 913 C CA B LEU C 1 23 ? 8.470 13.446 -2.720 0.50 21.73 20 LEU C CA 1
ATOM 914 C C . LEU C 1 23 ? 9.366 12.221 -2.485 1.00 21.79 20 LEU C C 1
ATOM 915 O O . LEU C 1 23 ? 9.374 11.297 -3.306 1.00 22.49 20 LEU C O 1
ATOM 924 N N . GLN C 1 24 ? 10.119 12.219 -1.394 1.00 22.74 21 GLN C N 1
ATOM 925 C CA . GLN C 1 24 ? 10.929 11.054 -1.041 1.00 23.80 21 GLN C CA 1
ATOM 926 C C . GLN C 1 24 ? 10.050 9.818 -0.800 1.00 23.84 21 GLN C C 1
ATOM 927 O O . GLN C 1 24 ? 10.376 8.712 -1.247 1.00 23.44 21 GLN C O 1
ATOM 933 N N . GLU C 1 25 ? 8.911 9.994 -0.119 1.00 22.26 22 GLU C N 1
ATOM 934 C CA . GLU C 1 25 ? 7.980 8.877 0.054 1.00 23.19 22 GLU C CA 1
ATOM 935 C C . GLU C 1 25 ? 7.436 8.377 -1.254 1.00 22.71 22 GLU C C 1
ATOM 936 O O . GLU C 1 25 ? 7.291 7.176 -1.484 1.00 22.63 22 GLU C O 1
ATOM 942 N N . ILE C 1 26 ? 7.095 9.292 -2.169 1.00 20.95 23 ILE C N 1
ATOM 943 C CA . ILE C 1 26 ? 6.546 8.917 -3.448 1.00 21.20 23 ILE C CA 1
ATOM 944 C C . ILE C 1 26 ? 7.583 8.195 -4.311 1.00 21.63 23 ILE C C 1
ATOM 945 O O . ILE C 1 26 ? 7.291 7.190 -4.919 1.00 22.64 23 ILE C O 1
ATOM 950 N N . GLU C 1 27 ? 8.835 8.661 -4.247 1.00 21.23 24 GLU C N 1
ATOM 951 C CA . GLU C 1 27 ? 9.940 7.960 -4.904 1.00 22.29 24 GLU C CA 1
ATOM 952 C C . GLU C 1 27 ? 10.071 6.523 -4.380 1.00 22.51 24 GLU C C 1
ATOM 953 O O . GLU C 1 27 ? 10.249 5.566 -5.133 1.00 23.55 24 GLU C O 1
ATOM 959 N N . ALA C 1 28 ? 10.009 6.367 -3.053 1.00 21.58 25 ALA C N 1
ATOM 960 C CA . ALA C 1 28 ? 10.195 5.058 -2.438 1.00 22.20 25 ALA C CA 1
ATOM 961 C C . ALA C 1 28 ? 9.036 4.155 -2.855 1.00 22.64 25 ALA C C 1
ATOM 962 O O . ALA C 1 28 ? 9.231 2.995 -3.159 1.00 23.11 25 ALA C O 1
ATOM 964 N N . LEU C 1 29 ? 7.818 4.696 -2.901 1.00 22.73 26 LEU C N 1
ATOM 965 C CA . LEU C 1 29 ? 6.655 3.930 -3.391 1.00 24.16 26 LEU C CA 1
ATOM 966 C C . LEU C 1 29 ? 6.824 3.496 -4.856 1.00 24.42 26 LEU C C 1
ATOM 967 O O . LEU C 1 29 ? 6.521 2.346 -5.204 1.00 25.46 26 LEU C O 1
ATOM 972 N N . GLU C 1 30 ? 7.326 4.382 -5.703 1.00 24.72 27 GLU C N 1
ATOM 973 C CA . GLU C 1 30 ? 7.571 4.073 -7.121 1.00 25.63 27 GLU C CA 1
ATOM 974 C C . GLU C 1 30 ? 8.540 2.912 -7.251 1.00 26.45 27 GLU C C 1
ATOM 975 O O . GLU C 1 30 ? 8.348 2.017 -8.062 1.00 27.55 27 GLU C O 1
ATOM 981 N N . LYS C 1 31 ? 9.579 2.902 -6.429 1.00 25.72 28 LYS C N 1
ATOM 982 C CA . LYS C 1 31 ? 10.542 1.824 -6.454 1.00 26.83 28 LYS C CA 1
ATOM 983 C C . LYS C 1 31 ? 9.930 0.531 -5.951 1.00 27.26 28 LYS C C 1
ATOM 984 O O . LYS C 1 31 ? 10.208 -0.542 -6.486 1.00 29.42 28 LYS C O 1
ATOM 990 N N . LEU C 1 32 ? 9.124 0.621 -4.890 1.00 25.86 29 LEU C N 1
ATOM 991 C CA . LEU C 1 32 ? 8.564 -0.557 -4.266 1.00 26.51 29 LEU C CA 1
ATOM 992 C C . LEU C 1 32 ? 7.513 -1.245 -5.135 1.00 27.96 29 LEU C C 1
ATOM 993 O O . LEU C 1 32 ? 7.549 -2.467 -5.254 1.00 31.53 29 LEU C O 1
ATOM 998 N N . ILE C 1 33 ? 6.598 -0.469 -5.715 1.00 29.00 30 ILE C N 1
ATOM 999 C CA . ILE C 1 33 ? 5.457 -1.019 -6.474 1.00 32.76 30 ILE C CA 1
ATOM 1000 C C . ILE C 1 33 ? 5.355 -0.612 -7.941 1.00 37.12 30 ILE C C 1
ATOM 1001 O O . ILE C 1 33 ? 4.483 -1.143 -8.664 1.00 39.76 30 ILE C O 1
ATOM 1006 N N . GLY C 1 34 ? 6.172 0.339 -8.382 1.00 39.04 31 GLY C N 1
ATOM 1007 C CA . GLY C 1 34 ? 6.123 0.812 -9.772 1.00 42.39 31 GLY C CA 1
ATOM 1008 C C . GLY C 1 34 ? 6.712 -0.217 -10.716 1.00 46.41 31 GLY C C 1
ATOM 1009 O O . GLY C 1 34 ? 7.405 -1.144 -10.290 1.00 50.86 31 GLY C O 1
ATOM 1010 N N . LYS C 1 50 ? -3.549 22.930 -20.589 1.00 55.89 47 LYS C N 1
ATOM 1011 C CA . LYS C 1 50 ? -2.493 23.864 -20.212 1.00 53.11 47 LYS C CA 1
ATOM 1012 C C . LYS C 1 50 ? -1.414 23.109 -19.437 1.00 46.14 47 LYS C C 1
ATOM 1013 O O . LYS C 1 50 ? -1.629 22.700 -18.289 1.00 46.28 47 LYS C O 1
ATOM 1019 N N . GLU C 1 51 ? -0.261 22.907 -20.072 1.00 53.26 48 GLU C N 1
ATOM 1020 C CA . GLU C 1 51 ? 0.823 22.159 -19.441 1.00 48.56 48 GLU C CA 1
ATOM 1021 C C . GLU C 1 51 ? 1.202 22.789 -18.100 1.00 42.74 48 GLU C C 1
AT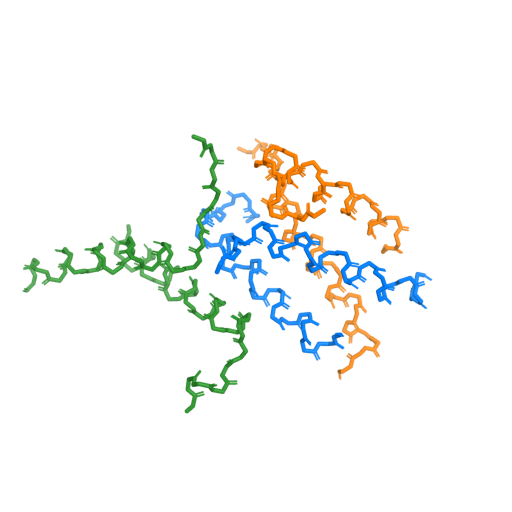OM 1022 O O . GLU C 1 51 ? 1.391 23.998 -18.009 1.00 40.76 48 GLU C O 1
ATOM 1028 N N . GLN C 1 52 ? 1.319 21.963 -17.062 1.00 39.11 49 GLN C N 1
ATOM 1029 C CA . GLN C 1 52 ? 1.631 22.453 -15.725 1.00 38.79 49 GLN C CA 1
ATOM 1030 C C . GLN C 1 52 ? 2.256 21.326 -14.918 1.00 34.85 49 GLN C C 1
ATOM 1031 O O . GLN C 1 52 ? 1.636 20.281 -14.744 1.00 37.09 49 GLN C O 1
ATOM 1037 N N . SER C 1 53 ? 3.460 21.540 -14.382 1.00 31.88 50 SER C N 1
ATOM 1038 C CA . SER C 1 53 ? 4.070 20.558 -13.489 1.00 30.29 50 SER C CA 1
ATOM 1039 C C . SER C 1 53 ? 3.310 20.471 -12.187 1.00 28.25 50 SER C C 1
ATOM 1040 O O . SER C 1 53 ? 2.682 21.438 -11.768 1.00 30.38 50 SER C O 1
ATOM 1043 N N . LEU C 1 54 ? 3.372 19.299 -11.570 1.00 27.64 51 LEU C N 1
ATOM 1044 C CA . LEU C 1 54 ? 2.556 19.013 -10.393 1.00 27.14 51 LEU C CA 1
ATOM 1045 C C . LEU C 1 54 ? 3.166 19.487 -9.085 1.00 26.67 51 LEU C C 1
ATOM 1046 O O . LEU C 1 54 ? 4.386 19.427 -8.891 1.00 28.55 51 LEU C O 1
ATOM 1051 N N . SER C 1 55 ? 2.316 19.959 -8.178 1.00 25.53 52 SER C N 1
ATOM 1052 C CA . SER C 1 55 ? 2.710 20.293 -6.830 1.00 26.07 52 SER C CA 1
ATOM 1053 C C . SER C 1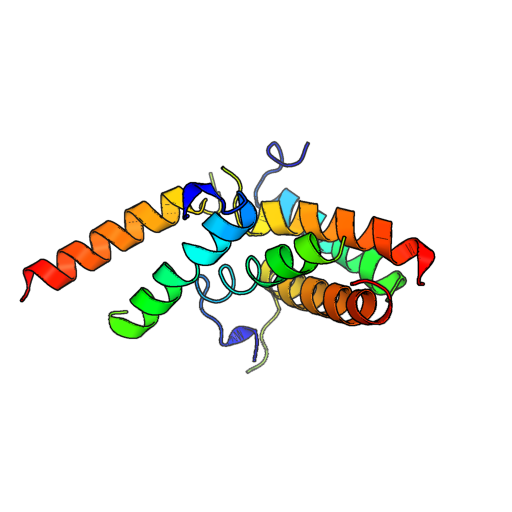 55 ? 2.872 18.991 -6.017 1.00 24.95 52 SER C C 1
ATOM 1054 O O . SER C 1 55 ? 2.434 17.894 -6.417 1.00 23.77 52 SER C O 1
ATOM 1057 N N . ALA C 1 56 ? 3.486 19.125 -4.845 1.00 25.83 53 ALA C N 1
ATOM 1058 C CA . ALA C 1 56 ? 3.649 17.977 -3.970 1.00 25.21 53 ALA C CA 1
ATOM 1059 C C . ALA C 1 56 ? 2.316 17.350 -3.563 1.00 24.02 53 ALA C C 1
ATOM 1060 O O . ALA C 1 56 ? 2.191 16.127 -3.508 1.00 23.93 53 ALA C O 1
ATOM 1062 N N . LEU C 1 57 ? 1.336 18.188 -3.277 1.00 23.35 54 LEU C N 1
ATOM 1063 C CA . LEU C 1 57 ? 0.032 17.676 -2.875 1.00 22.77 54 LEU C CA 1
ATOM 1064 C C . LEU C 1 57 ? -0.671 16.992 -4.032 1.00 22.07 54 LEU C C 1
ATOM 1065 O O . LEU C 1 57 ? -1.311 15.967 -3.844 1.00 21.78 54 LEU C O 1
ATOM 1070 N N . GLN C 1 58 ? -0.524 17.521 -5.242 1.00 22.00 55 GLN C N 1
ATOM 1071 C CA . GLN C 1 58 ? -1.077 16.826 -6.418 1.00 21.42 55 GLN C CA 1
ATOM 1072 C C . GLN C 1 58 ? -0.391 15.478 -6.635 1.00 21.76 55 GLN C C 1
ATOM 1073 O O . GLN C 1 58 ? -1.062 14.473 -6.863 1.00 22.01 55 GLN C O 1
ATOM 1079 N N . ARG C 1 59 ? 0.926 15.427 -6.523 1.00 22.23 56 ARG C N 1
ATOM 1080 C CA . ARG C 1 59 ? 1.616 14.128 -6.623 1.00 23.19 56 ARG C CA 1
ATOM 1081 C C . ARG C 1 59 ? 1.176 13.164 -5.522 1.00 22.13 56 ARG C C 1
ATOM 1082 O O . ARG C 1 59 ? 1.029 11.975 -5.737 1.00 22.44 56 ARG C O 1
ATOM 1090 N N . ALA C 1 60 ? 0.956 13.684 -4.340 1.00 21.27 57 ALA C N 1
ATOM 1091 C CA . ALA C 1 60 ? 0.552 12.833 -3.229 1.00 22.15 57 ALA C CA 1
ATOM 1092 C C . ALA C 1 60 ? -0.813 12.215 -3.479 1.00 21.34 57 ALA C C 1
ATOM 1093 O O . ALA C 1 60 ? -1.037 11.063 -3.172 1.00 22.23 57 ALA C O 1
ATOM 1095 N N . LEU C 1 61 ? -1.745 12.957 -4.082 1.00 20.48 58 LEU C N 1
ATOM 1096 C CA . LEU C 1 61 ? -3.050 12.386 -4.430 1.00 21.27 58 LEU C CA 1
ATOM 1097 C C . LEU C 1 61 ? -2.870 11.176 -5.331 1.00 21.86 58 LEU C C 1
ATOM 1098 O O . LEU C 1 61 ? -3.461 10.123 -5.083 1.00 22.96 58 LEU C O 1
ATOM 1103 N N . ILE C 1 62 ? -2.077 11.323 -6.369 1.00 22.11 59 ILE C N 1
ATOM 1104 C CA . ILE C 1 62 ? -1.869 10.237 -7.321 1.00 23.35 59 ILE C CA 1
ATOM 1105 C C . ILE C 1 62 ? -1.219 9.044 -6.626 1.00 22.58 59 ILE C C 1
ATOM 1106 O O . ILE C 1 62 ? -1.641 7.909 -6.812 1.00 23.88 59 ILE C O 1
ATOM 1111 N N . ALA C 1 63 ? -0.219 9.313 -5.811 1.00 21.90 60 ALA C N 1
ATOM 1112 C CA . ALA C 1 63 ? 0.521 8.249 -5.129 1.00 21.89 60 ALA C CA 1
ATOM 1113 C C . ALA C 1 63 ? -0.340 7.499 -4.122 1.00 22.64 60 ALA C C 1
ATOM 1114 O O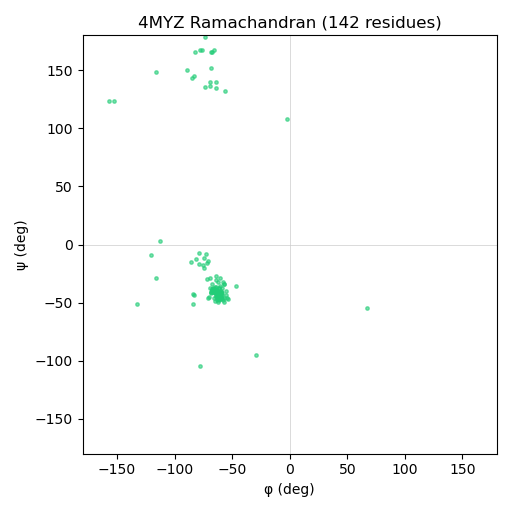 . ALA C 1 63 ? -0.243 6.282 -4.001 1.00 22.96 60 ALA C O 1
ATOM 1116 N N . LEU C 1 64 ? -1.190 8.223 -3.402 1.00 22.37 61 LEU C N 1
ATOM 1117 C CA . LEU C 1 64 ? -2.090 7.591 -2.440 1.00 22.37 61 LEU C CA 1
ATOM 1118 C C . LEU C 1 64 ? -3.043 6.641 -3.157 1.00 23.25 61 LEU C C 1
ATOM 1119 O O . LEU C 1 64 ? -3.301 5.536 -2.696 1.00 24.28 61 LEU C O 1
ATOM 1124 N N . LYS C 1 65 ? -3.607 7.089 -4.283 1.00 23.39 62 LYS C N 1
ATOM 1125 C CA . LYS C 1 65 ? -4.501 6.255 -5.070 1.00 25.00 62 LYS C CA 1
ATOM 1126 C C . LYS C 1 65 ? -3.788 4.999 -5.545 1.00 24.62 62 LYS C C 1
ATOM 1127 O O . LYS C 1 65 ? -4.350 3.892 -5.501 1.00 26.78 62 LYS C O 1
ATOM 1133 N N . ASP C 1 66 ? -2.574 5.156 -6.058 1.00 25.20 63 ASP C N 1
ATOM 1134 C CA . ASP C 1 66 ? -1.812 4.033 -6.555 1.00 27.89 63 ASP C CA 1
ATOM 1135 C C . ASP C 1 66 ? -1.470 3.049 -5.428 1.00 27.06 63 ASP C C 1
ATOM 1136 O O . ASP C 1 66 ? -1.607 1.816 -5.577 1.00 28.34 63 ASP C O 1
ATOM 1141 N N . ALA C 1 67 ? -1.074 3.585 -4.278 1.00 25.51 64 ALA C N 1
ATOM 1142 C CA . ALA C 1 67 ? -0.789 2.723 -3.132 1.00 26.05 64 ALA C CA 1
ATOM 1143 C C . ALA C 1 67 ? -2.033 1.958 -2.676 1.00 25.43 64 ALA C C 1
ATOM 1144 O O . ALA C 1 67 ? -1.988 0.762 -2.415 1.00 26.50 64 ALA C O 1
ATOM 1146 N N . ARG C 1 68 ? -3.149 2.651 -2.614 1.00 24.33 65 ARG C N 1
ATOM 1147 C CA . ARG C 1 68 ? -4.406 2.008 -2.190 1.00 25.53 65 ARG C CA 1
ATOM 1148 C C . ARG C 1 68 ? -4.855 0.931 -3.162 1.00 26.54 65 ARG C C 1
ATOM 1149 O O . ARG C 1 68 ? -5.297 -0.154 -2.764 1.00 27.77 65 ARG C O 1
ATOM 1157 N N . SER C 1 69 ? -4.726 1.191 -4.463 1.00 26.72 66 SER C N 1
ATOM 1158 C CA . SER C 1 69 ? -5.084 0.186 -5.476 1.00 28.81 66 SER C CA 1
ATOM 1159 C C . SER C 1 69 ? -4.268 -1.089 -5.288 1.00 29.33 66 SER C C 1
ATOM 1160 O O . SER C 1 69 ? -4.794 -2.193 -5.353 1.00 31.41 66 SER C O 1
ATOM 1163 N N . LYS C 1 70 ? -2.975 -0.940 -5.031 1.00 28.04 67 LYS C N 1
ATOM 1164 C CA . LYS C 1 70 ? -2.139 -2.100 -4.833 1.00 30.22 67 LYS C CA 1
ATOM 1165 C C . LYS C 1 70 ? -2.480 -2.841 -3.527 1.00 30.35 67 LYS C C 1
ATOM 1166 O O . LYS C 1 70 ? -2.488 -4.061 -3.498 1.00 31.88 67 LYS C O 1
ATOM 1172 N N . LEU C 1 71 ? -2.741 -2.114 -2.442 1.00 28.55 68 LEU C N 1
ATOM 1173 C CA . LEU C 1 71 ? -3.124 -2.736 -1.172 1.00 28.82 68 LEU C CA 1
ATOM 1174 C C . LEU C 1 71 ? -4.431 -3.519 -1.259 1.00 30.80 68 LEU C C 1
ATOM 1175 O O . LEU C 1 71 ? -4.607 -4.501 -0.535 1.00 32.59 68 LEU C O 1
ATOM 1180 N N . GLU C 1 72 ? -5.347 -3.071 -2.105 1.00 31.67 69 GLU C N 1
ATOM 1181 C CA . GLU C 1 72 ? -6.604 -3.805 -2.308 1.00 34.71 69 GLU C CA 1
ATOM 1182 C C . GLU C 1 72 ? -6.371 -5.234 -2.754 1.00 40.32 69 GLU C C 1
ATOM 1183 O O . GLU C 1 72 ? -7.148 -6.122 -2.418 1.00 41.21 69 GLU C O 1
ATOM 1189 N N . LYS C 1 73 ? -5.316 -5.451 -3.529 1.00 44.46 70 LYS C N 1
ATOM 1190 C CA . LYS C 1 73 ? -4.983 -6.798 -4.003 1.00 48.44 70 LYS C CA 1
ATOM 1191 C C . LYS C 1 73 ? -4.622 -7.784 -2.888 1.00 52.16 70 LYS C C 1
ATOM 1192 O O . LYS C 1 73 ? -4.796 -8.994 -3.056 1.00 51.64 70 LYS C O 1
ATOM 1198 N N . TYR C 1 74 ? -4.112 -7.280 -1.767 1.00 50.66 71 TYR C N 1
ATOM 1199 C CA . TYR C 1 74 ? -3.654 -8.125 -0.662 1.00 54.05 71 TYR C CA 1
ATOM 1200 C C . TYR C 1 74 ? -4.667 -8.221 0.477 1.00 55.56 71 TYR C C 1
ATOM 1201 O O . TYR C 1 74 ? -5.675 -7.501 0.499 1.00 57.89 71 TYR C O 1
#

InterPro domains:
  IPR001227 Acyl transferase domain superfamily [G3DSA:3.40.366.10] (580-886)
  IPR006162 Phosphopantetheine attachment site [PS00012] (1860-1875)
  IPR009081 Phosphopantetheine binding ACP domain [PF00550] (1838-1901)
  IPR009081 Phosphopantetheine binding ACP domain [PS50075] (1830-1905)
  IPR013217 Methyltransferase type 12 [PF08242] (1090-1186)
  IPR013968 Polyketide synthase-like, ketoreductase domain [PF08659] (1554-1731)
  IPR014030 Beta-ketoacyl synthase-like, N-terminal domain [PF00109] (39-287)
  IPR014031 Beta-ketoacyl synthase, C-terminal domain [PF02801] (295-412)
  IPR014043 Acyl transferase domain [PF00698] (584-907)
  IPR014043 Acyl transferase domain [SM00827] (584-888)
  IPR016035 Acyl transferase/acyl hydrolase/lysophospholipase [SSF52151] (581-886)
  IPR016036 Malonyl-CoA ACP transacylase, ACP-binding [SSF55048] (715-781)
  IPR0160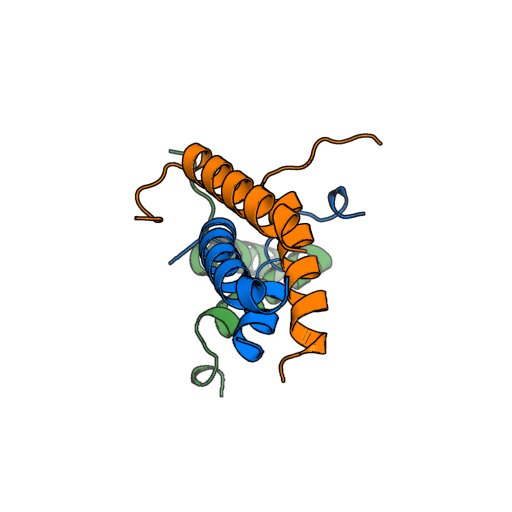39 Thiolase-like [G3DSA:3.40.47.10] (35-495)
  IPR016039 Thiolase-like [SSF53901] (34-405)
  IPR018201 Beta-ketoacyl synthase, active site [PS00606] (200-216)
  IPR020803 Polyketide synthase-like, methyltransferase domain [SM00828] (1040-1310)
  IPR020806 Polyketide synthase-like, phosphopantetheine-binding domain [SM00823] (1833-1905)
  IPR020841 Polyketide synthase, beta-ketoacyl synthase domain [PS52004] (38-462)
  IPR020841 Polyketide synthase, beta-ketoacyl synthase domain [SM00825] (41-465)
  IPR029063 S-adenosyl-L-methionine-dependent methyltransferase superfamily [G3DSA:3.40.50.150] (1034-1292)

Nearest PDB structures (foldseek):
  4myz-assembly2_C  TM=1.020E+00  e=7.217E-06  Moorena producens 3L
  4myz-assembly1_A  TM=1.021E+00  e=1.708E-05  Moorena producens 3L
  4myz-assembly1_B  TM=9.396E-01  e=5.103E-05  Moorena producens 3L
  4myz-assembly1_B  TM=1.020E+00  e=2.179E-07  Moorena producens 3L
  4myz-assembly1_A  TM=9.396E-01  e=8.585E-05  Moorena producens 3L

Radius of gyration: 16.34 Å; Cα contacts (8 Å, |Δi|>4): 156; chains: 3; bounding box: 40×45×41 Å

Foldseek 3Di:
DLVVADPVRNLVVLVVVLVVLVVVQVDGSVVSNVVSVVRVVVVCVVVD/DQVVDDPVRNQVVLVVVLVVLVVVWVDDDDGSVRSNVVSVVRVCVVVVVPDD/DLVPDDPVRNLVVLVVVLVVLCVVDNVDDDDGSVRSNVVSVVVVVVVVVVD

CATH classification: 6.10.250.3430

Solvent-accessible surface area: 9751 Å² total; per-residue (Å²): 141,38,45,138,60,38,100,27,30,4,11,2,32,0,4,68,15,7,34,16,6,78,114,24,64,111,28,6,9,8,30,20,0,2,61,10,0,92,79,0,87,76,58,1,97,131,44,134,128,36,81,147,49,43,20,129,90,4,63,42,26,0,75,121,12,10,95,20,1,118,154,27,83,256,179,107,108,50,56,9,15,16,111,0,10,71,6,0,104,69,0,82,56,47,0,91,170,123,34,150,146,117,128,144,67,40,102,30,36,75,14,0,46,41,4,93,113,11,31,52,53,59,133,144,58,90,212,128,118,40,57,12,13,146,80,38,18,104,85,12,121,112,82,19,139,60,61,125,129,151,188

Organism: NCBI:txid489825

B-factor: mean 36.01, std 12.92, range [20.09, 83.35]

Secondary structure (DSSP, 8-state):
-GGGS-HHHHHHHHHHHHHHHHHH---BHHHHHHHHHHHHHHHHGGG-/--TTS-HHHHHHHHHHHHHHHHHH----PPPHHHHHHHHHHHHHHHHTTT--/-GGGS-HHHHHHHHHHHHHHHHHHH----PPBHHHHHHHHHHHHHHHHHT-